Protein AF-A0A3B1JAV4-F1 (afdb_monomer_lite)

Radius of gyration: 60.53 Å; chains: 1; bounding box: 124×30×172 Å

Organism: Astyanax mexicanus (NCBI:txid7994)

Structure (mmCIF, N/CA/C/O backbone):
data_AF-A0A3B1JAV4-F1
#
_entry.id   AF-A0A3B1JAV4-F1
#
loop_
_atom_site.group_PDB
_atom_site.id
_atom_site.type_symbol
_atom_site.label_atom_id
_atom_site.label_alt_id
_atom_site.label_comp_id
_atom_site.label_asym_id
_atom_site.label_entity_id
_atom_site.label_seq_id
_atom_site.pdbx_PDB_ins_code
_atom_site.Cartn_x
_atom_site.Cartn_y
_atom_site.Cartn_z
_atom_site.occupancy
_atom_site.B_iso_or_equiv
_atom_site.auth_seq_id
_atom_site.auth_comp_id
_atom_site.auth_asym_id
_atom_site.auth_atom_id
_atom_site.pdbx_PDB_model_num
ATOM 1 N N . MET A 1 1 ? 86.348 14.453 -14.292 1.00 61.03 1 MET A N 1
ATOM 2 C CA . MET A 1 1 ? 85.076 13.978 -13.700 1.00 61.03 1 MET A CA 1
ATOM 3 C C . MET A 1 1 ? 83.975 15.020 -13.901 1.00 61.03 1 MET A C 1
ATOM 5 O O . MET A 1 1 ? 82.950 14.672 -14.469 1.00 61.03 1 MET A O 1
ATOM 9 N N . GLU A 1 2 ? 84.242 16.292 -13.577 1.00 69.06 2 GLU A N 1
ATOM 10 C CA . GLU A 1 2 ? 83.356 17.464 -13.762 1.00 69.06 2 GLU A CA 1
ATOM 11 C C . GLU A 1 2 ? 82.621 17.524 -15.115 1.00 69.06 2 GLU A C 1
ATOM 13 O O . GLU A 1 2 ? 81.399 17.562 -15.157 1.00 69.06 2 GLU A O 1
ATOM 18 N N . PHE A 1 3 ? 83.337 17.439 -16.244 1.00 78.06 3 PHE A N 1
ATOM 19 C CA . PHE A 1 3 ? 82.723 17.591 -17.574 1.00 78.06 3 PHE A CA 1
ATOM 20 C C . PHE A 1 3 ? 81.723 16.474 -17.921 1.00 78.06 3 PHE A C 1
ATOM 22 O O . PHE A 1 3 ? 80.729 16.706 -18.603 1.00 78.06 3 PHE A O 1
ATOM 29 N N . ARG A 1 4 ? 81.964 15.255 -17.419 1.00 78.50 4 ARG A N 1
ATOM 30 C CA . ARG A 1 4 ? 81.062 14.108 -17.614 1.00 78.50 4 ARG A CA 1
ATOM 31 C C . ARG A 1 4 ? 79.816 14.230 -16.738 1.00 78.50 4 ARG A C 1
ATOM 33 O O . ARG A 1 4 ? 78.730 13.901 -17.200 1.00 78.50 4 ARG A O 1
ATOM 40 N N . MET A 1 5 ? 79.970 14.751 -15.519 1.00 81.62 5 MET A N 1
ATOM 41 C CA . MET A 1 5 ? 78.846 15.052 -14.630 1.00 81.62 5 MET A CA 1
ATOM 42 C C . MET A 1 5 ? 77.996 16.208 -15.167 1.00 81.62 5 MET A C 1
ATOM 44 O O . MET A 1 5 ? 76.776 16.093 -15.185 1.00 81.62 5 MET A O 1
ATOM 48 N N . SER A 1 6 ? 78.613 17.260 -15.712 1.00 84.50 6 SER A N 1
ATOM 49 C CA . SER A 1 6 ? 77.888 18.344 -16.384 1.00 84.50 6 SER A CA 1
ATOM 50 C C . SER A 1 6 ? 77.138 17.859 -17.625 1.00 84.50 6 SER A C 1
ATOM 52 O O . SER A 1 6 ? 75.990 18.247 -17.818 1.00 84.50 6 SER A O 1
ATOM 54 N N . LEU A 1 7 ? 77.729 16.969 -18.436 1.00 86.25 7 LEU A N 1
ATOM 55 C CA . LEU A 1 7 ? 77.022 16.363 -19.573 1.00 86.25 7 LEU A CA 1
ATOM 56 C C . LEU A 1 7 ? 75.821 15.519 -19.123 1.00 86.25 7 LEU A C 1
ATOM 58 O O . LEU A 1 7 ? 74.754 15.594 -19.731 1.00 86.25 7 LEU A O 1
ATOM 62 N N . LEU A 1 8 ? 75.979 14.738 -18.050 1.00 86.56 8 LEU A N 1
ATOM 63 C CA . LEU A 1 8 ? 74.899 13.930 -17.483 1.00 86.56 8 LEU A CA 1
ATOM 64 C C . LEU A 1 8 ? 73.766 14.809 -16.943 1.00 86.56 8 LEU A C 1
ATOM 66 O O . LEU A 1 8 ? 72.605 14.567 -17.271 1.00 86.56 8 LEU A O 1
ATOM 70 N N . LEU A 1 9 ? 74.087 15.867 -16.198 1.00 84.81 9 LEU A N 1
ATOM 71 C CA . LEU A 1 9 ? 73.099 16.817 -15.683 1.00 84.81 9 LEU A CA 1
ATOM 72 C C . LEU A 1 9 ? 72.370 17.557 -16.811 1.00 84.81 9 LEU A C 1
ATOM 74 O O . LEU A 1 9 ? 71.151 17.716 -16.746 1.00 84.81 9 LEU A O 1
ATOM 78 N N . LEU A 1 10 ? 73.081 17.941 -17.876 1.00 86.50 10 LEU A N 1
ATOM 79 C CA . LEU A 1 10 ? 72.475 18.570 -19.050 1.00 86.50 10 LEU A CA 1
ATOM 80 C C . LEU A 1 10 ? 71.527 17.602 -19.775 1.00 86.50 10 LEU A C 1
ATOM 82 O O . LEU A 1 10 ? 70.421 17.984 -20.150 1.00 86.50 10 LEU A O 1
ATOM 86 N N . SER A 1 11 ? 71.924 16.334 -19.920 1.00 82.44 11 SER A N 1
ATOM 87 C CA . SER A 1 11 ? 71.073 15.305 -20.526 1.00 82.44 11 SER A CA 1
ATOM 88 C C . SER A 1 11 ? 69.807 15.049 -19.702 1.00 82.44 11 SER A C 1
ATOM 90 O O . SER A 1 11 ? 68.714 14.965 -20.262 1.00 82.44 11 SER A O 1
ATOM 92 N N . LEU A 1 12 ? 69.922 15.032 -18.371 1.00 83.69 12 LEU A N 1
ATOM 93 C CA . LEU A 1 12 ? 68.792 14.846 -17.468 1.00 83.69 12 LEU A CA 1
ATOM 94 C C . LEU A 1 12 ? 67.836 16.047 -17.515 1.00 83.69 12 LEU A C 1
ATOM 96 O O . LEU A 1 12 ? 66.623 15.859 -17.571 1.00 83.69 12 LEU A O 1
ATOM 100 N N . ALA A 1 13 ? 68.361 17.274 -17.581 1.00 81.5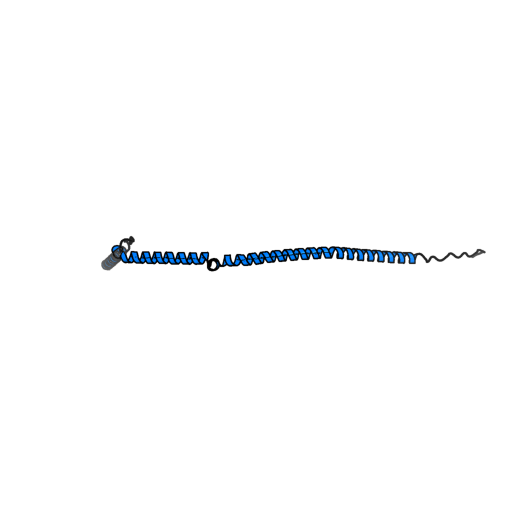0 13 ALA A N 1
ATOM 101 C CA . ALA A 1 13 ? 67.552 18.483 -17.733 1.00 81.50 13 ALA A CA 1
ATOM 102 C C . ALA A 1 13 ? 66.766 18.501 -19.058 1.00 81.50 13 ALA A C 1
ATOM 104 O O . ALA A 1 13 ? 65.593 18.871 -19.071 1.00 81.50 13 ALA A O 1
ATOM 105 N N . VAL A 1 14 ? 67.367 18.041 -20.162 1.00 81.50 14 VAL A N 1
ATOM 106 C CA . VAL A 1 14 ? 66.689 17.928 -21.468 1.00 81.50 14 VAL A CA 1
ATOM 107 C C . VAL A 1 14 ? 65.586 16.861 -21.444 1.00 81.50 14 VAL A C 1
ATOM 109 O O . VAL A 1 14 ? 64.504 17.070 -22.002 1.00 81.50 14 VAL A O 1
ATOM 112 N N . VAL A 1 15 ? 65.807 15.736 -20.760 1.00 78.25 15 VAL A N 1
ATOM 113 C CA . VAL A 1 15 ? 64.785 14.688 -20.582 1.00 78.25 15 VAL A CA 1
ATOM 114 C C . VAL A 1 15 ? 63.624 15.189 -19.715 1.00 78.25 15 VAL A C 1
ATOM 116 O O . VAL A 1 15 ? 62.461 15.007 -20.070 1.00 78.25 15 VAL A O 1
ATOM 119 N N . MET A 1 16 ? 63.910 15.908 -18.629 1.00 74.00 16 MET A N 1
ATOM 120 C CA . MET A 1 16 ? 62.875 16.496 -17.769 1.00 74.00 16 MET A CA 1
ATOM 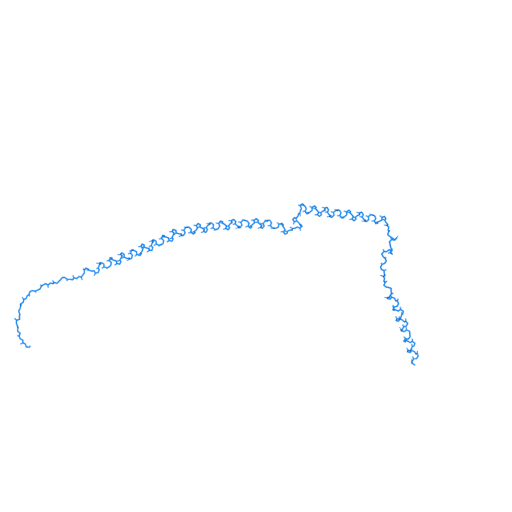121 C C . MET A 1 16 ? 62.076 17.590 -18.502 1.00 74.00 16 MET A C 1
ATOM 123 O O . MET A 1 16 ? 60.846 17.605 -18.433 1.00 74.00 16 MET A O 1
ATOM 127 N N . ALA A 1 17 ? 62.738 18.445 -19.290 1.00 70.44 17 ALA A N 1
ATOM 128 C CA . ALA A 1 17 ? 62.080 19.491 -20.079 1.00 70.44 17 ALA A CA 1
ATOM 129 C C . ALA A 1 17 ? 61.227 18.931 -21.236 1.00 70.44 17 ALA A C 1
ATOM 131 O O . ALA A 1 17 ? 60.173 19.485 -21.565 1.00 70.44 17 ALA A O 1
ATOM 132 N N . SER A 1 18 ? 61.642 17.814 -21.843 1.00 66.25 18 SER A N 1
ATOM 133 C CA . SER A 1 18 ? 60.845 17.120 -22.866 1.00 66.25 18 SER A CA 1
ATOM 134 C C . SER A 1 18 ? 59.666 16.339 -22.270 1.00 66.25 18 SER A C 1
ATOM 136 O O . SER A 1 18 ? 58.618 16.252 -22.913 1.00 66.25 18 SER A O 1
ATOM 138 N N . GLY A 1 19 ? 59.778 15.863 -21.024 1.00 59.22 19 GLY A N 1
ATOM 139 C CA . GLY A 1 19 ? 58.672 15.273 -20.262 1.00 59.22 19 GLY A CA 1
ATOM 140 C C . GLY A 1 19 ? 57.603 16.289 -19.836 1.00 59.22 19 GLY A C 1
ATOM 141 O O . GLY A 1 19 ? 56.410 16.004 -19.929 1.00 59.22 19 GLY A O 1
ATOM 142 N N . GLN A 1 20 ? 58.002 17.506 -19.443 1.00 58.19 20 GLN A N 1
ATOM 143 C CA . GLN A 1 20 ? 57.068 18.553 -18.996 1.00 58.19 20 GLN A CA 1
ATOM 144 C C . GLN A 1 20 ? 56.203 19.134 -20.127 1.00 58.19 20 GLN A C 1
ATOM 146 O O . GLN A 1 20 ? 55.040 19.472 -19.897 1.00 58.19 20 GLN A O 1
ATOM 151 N N . LYS A 1 21 ? 56.710 19.190 -21.369 1.00 51.25 21 LYS A N 1
ATOM 152 C CA . LYS A 1 21 ? 55.952 19.703 -22.530 1.00 51.25 21 LYS A CA 1
ATOM 153 C C . LYS A 1 21 ? 54.715 18.873 -22.900 1.00 51.25 21 LYS A C 1
ATOM 155 O O . LYS A 1 21 ? 53.873 19.366 -23.643 1.00 51.25 21 LYS A O 1
ATOM 160 N N . ARG A 1 22 ? 54.569 17.645 -22.387 1.00 53.03 22 ARG A N 1
ATOM 161 C CA . ARG A 1 22 ? 53.393 16.794 -22.650 1.00 53.03 22 ARG A CA 1
ATOM 162 C C . ARG A 1 22 ? 52.214 17.025 -21.701 1.00 53.03 22 ARG A C 1
ATOM 164 O O . ARG A 1 22 ? 51.146 16.486 -21.963 1.00 53.03 22 ARG A O 1
ATOM 171 N N . HIS A 1 23 ? 52.364 17.833 -20.649 1.00 51.31 23 HIS A N 1
ATOM 172 C CA . HIS A 1 23 ? 51.319 18.007 -19.629 1.00 51.31 23 HIS A CA 1
ATOM 173 C C . HIS A 1 23 ? 50.602 19.368 -19.628 1.00 51.31 23 HIS A C 1
ATOM 175 O O . HIS A 1 23 ? 49.812 19.630 -18.725 1.00 51.31 23 HIS A O 1
ATOM 181 N N . GLN A 1 24 ? 50.811 20.226 -20.634 1.00 50.00 24 GLN A N 1
ATOM 182 C CA . GLN A 1 24 ? 50.140 21.535 -20.720 1.00 50.00 24 GLN A CA 1
ATOM 183 C C . GLN A 1 24 ? 49.463 21.817 -22.066 1.00 50.00 24 GLN A C 1
ATOM 185 O O . GLN A 1 24 ? 49.554 22.910 -22.614 1.00 50.00 24 GLN A O 1
ATOM 190 N N . ALA A 1 25 ? 48.686 20.861 -22.560 1.00 57.03 25 ALA A N 1
ATOM 191 C CA . ALA A 1 25 ? 47.461 21.223 -23.256 1.00 57.03 25 ALA A CA 1
ATOM 192 C C . ALA A 1 25 ? 46.329 20.785 -22.333 1.00 57.03 25 ALA A C 1
ATOM 194 O O . ALA A 1 25 ? 46.073 19.591 -22.191 1.00 57.03 25 ALA A O 1
ATOM 195 N N . LYS A 1 26 ? 45.679 21.738 -21.650 1.00 56.09 26 LYS A N 1
ATOM 196 C CA . LYS A 1 26 ? 44.313 21.499 -21.178 1.00 56.09 26 LYS A CA 1
ATOM 197 C C . LYS A 1 26 ? 43.570 20.987 -22.406 1.00 56.09 26 LYS A C 1
ATOM 199 O O . LYS A 1 26 ? 43.458 21.726 -23.378 1.00 56.09 26 LYS A O 1
ATOM 204 N N . ALA A 1 27 ? 43.172 19.720 -22.386 1.00 64.06 27 ALA A N 1
ATOM 205 C CA . ALA A 1 27 ? 42.298 19.150 -23.391 1.00 64.06 27 ALA A CA 1
ATOM 206 C C . ALA A 1 27 ? 40.971 19.907 -23.285 1.00 64.06 27 ALA A C 1
ATOM 208 O O . ALA A 1 27 ? 40.096 19.552 -22.500 1.00 64.06 27 ALA A O 1
ATOM 209 N N . GLU A 1 28 ? 40.892 21.040 -23.976 1.00 66.38 28 GLU A N 1
ATOM 210 C CA . GLU A 1 28 ? 39.664 21.784 -24.159 1.00 66.38 28 GLU A CA 1
ATOM 211 C C . GLU A 1 28 ? 38.714 20.834 -24.875 1.00 66.38 28 GLU A C 1
ATOM 213 O O . GLU A 1 28 ? 38.982 20.368 -25.983 1.00 66.38 28 GLU A O 1
ATOM 218 N N . TRP A 1 29 ? 37.675 20.427 -24.154 1.00 68.62 29 TRP A N 1
ATOM 219 C CA . TRP A 1 29 ? 36.779 19.378 -24.594 1.00 68.62 29 TRP A CA 1
ATOM 220 C C . TRP A 1 29 ? 35.955 19.911 -25.767 1.00 68.62 29 TRP A C 1
ATOM 222 O O . TRP A 1 29 ? 34.995 20.662 -25.590 1.00 68.62 29 TRP A O 1
ATOM 232 N N . ASN A 1 30 ? 36.379 19.584 -26.984 1.00 71.94 30 ASN A N 1
ATOM 233 C CA . ASN A 1 30 ? 35.729 20.050 -28.195 1.00 71.94 30 ASN A CA 1
ATOM 234 C C . ASN A 1 30 ? 34.516 19.160 -28.489 1.00 71.94 30 ASN A C 1
ATOM 236 O O . ASN A 1 30 ? 34.639 18.121 -29.125 1.00 71.94 30 ASN A O 1
ATOM 240 N N . TYR A 1 31 ? 33.329 19.579 -28.042 1.00 65.62 31 TYR A N 1
ATOM 241 C CA . TYR A 1 31 ? 32.074 18.844 -28.268 1.00 65.62 31 TYR A CA 1
ATOM 242 C C . TYR A 1 31 ? 31.718 18.663 -29.757 1.00 65.62 31 TYR A C 1
ATOM 244 O O . TYR A 1 31 ? 30.887 17.826 -30.102 1.00 65.62 31 TYR A O 1
ATOM 252 N N . ARG A 1 32 ? 32.333 19.447 -30.652 1.00 69.81 32 ARG A N 1
ATOM 253 C CA . ARG A 1 32 ? 32.148 19.318 -32.105 1.00 69.81 32 ARG A CA 1
ATOM 254 C C . ARG A 1 32 ? 33.150 18.351 -32.732 1.00 69.81 32 ARG A C 1
ATOM 256 O O . ARG A 1 32 ? 32.926 17.900 -33.851 1.00 69.81 32 ARG A O 1
ATOM 263 N N . ASP A 1 33 ? 34.233 18.009 -32.038 1.00 75.00 33 ASP A N 1
ATOM 264 C CA . ASP A 1 33 ? 35.200 17.043 -32.543 1.00 75.00 33 ASP A CA 1
ATOM 265 C C . ASP A 1 33 ? 34.572 15.642 -32.521 1.00 75.00 33 ASP A C 1
ATOM 267 O O . ASP A 1 33 ? 34.330 15.050 -31.471 1.00 75.00 33 ASP A O 1
ATOM 271 N N . GLY A 1 34 ? 34.212 15.145 -33.706 1.00 67.94 34 GLY A N 1
ATOM 272 C CA . GLY A 1 34 ? 33.470 13.897 -33.884 1.00 67.94 34 GLY A CA 1
ATOM 273 C C . GLY A 1 34 ? 31.999 14.055 -34.275 1.00 67.94 34 GLY A C 1
ATOM 274 O O . GLY A 1 34 ? 31.405 13.049 -34.658 1.00 67.94 34 GLY A O 1
ATOM 275 N N . SER A 1 35 ? 31.421 15.267 -34.285 1.00 70.56 35 SER A N 1
ATOM 276 C CA . SER A 1 35 ? 30.021 15.471 -34.710 1.00 70.56 35 SER A CA 1
ATOM 277 C C . SER A 1 35 ? 29.782 15.051 -36.160 1.00 70.56 35 SER A C 1
ATOM 279 O O . SER A 1 35 ? 28.763 14.442 -36.469 1.00 70.56 35 SER A O 1
ATOM 281 N N . ASP A 1 36 ? 30.762 15.288 -37.033 1.00 70.06 36 ASP A N 1
ATOM 282 C CA . ASP A 1 36 ? 30.698 14.926 -38.457 1.00 70.06 36 ASP A CA 1
ATOM 283 C C . ASP A 1 36 ? 30.851 13.412 -38.690 1.00 70.06 36 ASP A C 1
ATOM 285 O O . ASP A 1 36 ? 30.578 12.906 -39.777 1.00 70.06 36 ASP A O 1
ATOM 289 N N . LYS A 1 37 ? 31.281 12.671 -37.659 1.00 71.38 37 LYS A N 1
ATOM 290 C CA . LYS A 1 37 ? 31.398 11.205 -37.673 1.00 71.38 37 LYS A CA 1
ATOM 291 C C . LYS A 1 37 ? 30.098 10.525 -37.239 1.00 71.38 37 LYS A C 1
ATOM 293 O O . LYS A 1 37 ? 29.985 9.305 -37.346 1.00 71.38 37 LYS A O 1
ATOM 298 N N . VAL A 1 38 ? 29.124 11.292 -36.744 1.00 66.12 38 VAL A N 1
ATOM 299 C CA . VAL A 1 38 ? 27.827 10.776 -36.313 1.00 66.12 38 VAL A CA 1
ATOM 300 C C . VAL A 1 38 ? 26.858 10.816 -37.491 1.00 66.12 38 VAL A C 1
ATOM 302 O O . VAL A 1 38 ? 26.560 11.866 -38.056 1.00 66.12 38 VAL A O 1
ATOM 305 N N . SER A 1 39 ? 26.323 9.654 -37.859 1.00 70.31 39 SER A N 1
ATOM 306 C CA . SER A 1 39 ? 25.249 9.577 -38.848 1.00 70.31 39 SER A CA 1
ATOM 307 C C . SER A 1 39 ? 23.994 10.258 -38.298 1.00 70.31 39 SER A C 1
ATOM 309 O O . SER A 1 39 ? 23.315 9.704 -37.435 1.00 70.31 39 SER A O 1
ATOM 311 N N . MET A 1 40 ? 23.644 11.434 -38.827 1.00 68.50 40 MET A N 1
ATOM 312 C CA . MET A 1 40 ? 22.415 12.168 -38.472 1.00 68.50 40 MET A CA 1
ATOM 313 C C . MET A 1 40 ? 21.144 11.318 -38.637 1.00 68.50 40 MET A C 1
ATOM 315 O O . MET A 1 40 ? 20.168 11.488 -37.911 1.00 68.50 40 MET A O 1
ATOM 319 N N . ARG A 1 41 ? 21.169 10.346 -39.557 1.00 70.19 41 ARG A N 1
ATOM 320 C CA . ARG A 1 41 ? 20.080 9.381 -39.763 1.00 70.19 41 ARG A CA 1
ATOM 321 C C . ARG A 1 41 ? 19.983 8.361 -38.619 1.00 70.19 41 ARG A C 1
ATOM 323 O O . ARG A 1 41 ? 18.886 7.944 -38.267 1.00 70.19 41 ARG A O 1
ATOM 330 N N . GLY A 1 42 ? 21.120 7.990 -38.024 1.00 69.00 42 GLY A N 1
ATOM 331 C CA . GLY A 1 42 ? 21.184 7.175 -36.808 1.00 69.00 42 GLY A CA 1
ATOM 332 C C . GLY A 1 42 ? 20.745 7.942 -35.559 1.00 69.00 42 GLY A C 1
ATOM 333 O O . GLY A 1 42 ? 20.081 7.364 -34.706 1.00 69.00 42 GLY A O 1
ATOM 334 N N . VAL A 1 43 ? 21.030 9.250 -35.489 1.00 70.69 43 VAL A N 1
ATOM 335 C CA . VAL A 1 43 ? 20.526 10.133 -34.420 1.00 70.69 43 VAL A CA 1
ATOM 336 C C . VAL A 1 43 ? 19.007 10.245 -34.482 1.00 70.69 43 VAL A C 1
ATOM 338 O O . VAL A 1 43 ? 18.369 10.089 -33.455 1.00 70.69 43 VAL A O 1
ATOM 341 N N . ALA A 1 44 ? 18.419 10.421 -35.670 1.00 71.56 44 ALA A N 1
ATOM 342 C CA . ALA A 1 44 ? 16.963 10.458 -35.824 1.00 71.56 44 ALA A CA 1
ATOM 343 C C . ALA A 1 44 ? 16.285 9.164 -35.328 1.00 71.56 44 ALA A C 1
ATOM 345 O O . ALA A 1 44 ? 15.283 9.230 -34.624 1.00 71.56 44 ALA A O 1
ATOM 346 N N . ASN A 1 45 ? 16.868 7.998 -35.634 1.00 81.31 45 ASN A N 1
ATOM 347 C CA . ASN A 1 45 ? 16.370 6.712 -35.138 1.00 81.31 45 ASN A CA 1
ATOM 348 C C . ASN A 1 45 ? 16.542 6.583 -33.612 1.00 81.31 45 ASN A C 1
ATOM 350 O O . ASN A 1 45 ? 15.616 6.194 -32.912 1.00 81.31 45 ASN A O 1
ATOM 354 N N . LEU A 1 46 ? 17.697 6.980 -33.068 1.00 88.69 46 LEU A N 1
ATOM 355 C CA . LEU A 1 46 ? 17.931 6.962 -31.623 1.00 88.69 46 LEU A CA 1
ATOM 356 C C . LEU A 1 46 ? 16.987 7.911 -30.873 1.00 88.69 46 LEU A C 1
ATOM 358 O O . LEU A 1 46 ? 16.444 7.532 -29.844 1.00 88.69 46 LEU A O 1
ATOM 362 N N . THR A 1 47 ? 16.767 9.127 -31.374 1.00 88.31 47 THR A N 1
ATOM 363 C CA . THR A 1 47 ? 15.825 10.084 -30.780 1.00 88.31 47 THR A CA 1
ATOM 364 C C . THR A 1 47 ? 14.404 9.534 -30.784 1.00 88.31 47 THR A C 1
ATOM 366 O O . THR A 1 47 ? 13.705 9.702 -29.792 1.00 88.31 47 THR A O 1
ATOM 369 N N . GLN A 1 48 ? 13.999 8.833 -31.847 1.00 90.81 48 GLN A N 1
ATOM 370 C CA . GLN A 1 48 ? 12.697 8.176 -31.902 1.00 90.81 48 GLN A CA 1
ATOM 371 C C . GLN A 1 48 ? 12.589 7.040 -30.878 1.00 90.81 48 GLN A C 1
ATOM 373 O O . GLN A 1 48 ? 11.656 7.039 -30.089 1.00 90.81 48 GLN A O 1
ATOM 378 N N . VAL A 1 49 ? 13.575 6.139 -30.810 1.00 94.19 49 VAL A N 1
ATOM 379 C CA . VAL A 1 49 ? 13.595 5.055 -29.809 1.00 94.19 49 VAL A CA 1
ATOM 380 C C . VAL A 1 49 ? 13.569 5.609 -28.381 1.00 94.19 49 VAL A C 1
ATOM 382 O O . VAL A 1 49 ? 12.887 5.067 -27.516 1.00 94.19 49 VAL A O 1
ATOM 385 N N . LEU A 1 50 ? 14.286 6.706 -28.123 1.00 95.19 50 LEU A N 1
ATOM 386 C CA . LEU A 1 50 ? 14.278 7.371 -26.820 1.00 95.19 50 LEU A CA 1
ATOM 387 C C . LEU A 1 50 ? 12.922 8.009 -26.496 1.00 95.19 50 LEU A C 1
ATOM 389 O O . LEU A 1 50 ? 12.516 7.977 -25.335 1.00 95.19 50 LEU A O 1
ATOM 393 N N . ASP A 1 51 ? 12.227 8.583 -27.480 1.00 94.88 51 ASP A N 1
ATOM 394 C CA . ASP A 1 51 ? 10.897 9.162 -27.265 1.00 94.88 51 ASP A CA 1
ATOM 395 C C . ASP A 1 51 ? 9.823 8.075 -27.100 1.00 94.88 51 ASP A C 1
ATOM 397 O O . ASP A 1 51 ? 8.982 8.184 -26.209 1.00 94.88 51 ASP A O 1
ATOM 401 N N . ASP A 1 52 ? 9.924 6.977 -27.854 1.00 94.50 52 ASP A N 1
ATOM 402 C CA . ASP A 1 52 ? 9.082 5.789 -27.695 1.00 94.50 52 ASP A CA 1
ATOM 403 C C . ASP A 1 52 ? 9.253 5.196 -26.288 1.00 94.50 52 ASP A C 1
ATOM 405 O O . ASP A 1 52 ? 8.271 4.993 -25.576 1.00 94.50 52 ASP A O 1
ATOM 409 N N . TRP A 1 53 ? 10.493 5.005 -25.822 1.00 97.06 53 TRP A N 1
ATOM 410 C CA . TRP A 1 53 ? 10.764 4.530 -24.459 1.00 97.06 53 TRP A CA 1
ATOM 411 C C . TRP A 1 53 ? 10.292 5.503 -23.389 1.00 97.06 53 TRP A C 1
ATOM 413 O O . TRP A 1 53 ? 9.741 5.084 -22.372 1.00 97.06 53 TRP A O 1
ATOM 423 N N . ARG A 1 54 ? 10.485 6.807 -23.599 1.00 95.94 54 ARG A N 1
ATOM 424 C CA . ARG A 1 54 ? 9.958 7.829 -22.694 1.00 95.94 54 ARG A CA 1
ATOM 425 C C . ARG A 1 54 ? 8.443 7.701 -22.573 1.00 95.94 54 ARG A C 1
ATOM 427 O O . ARG A 1 54 ? 7.921 7.760 -21.459 1.00 95.94 54 ARG A O 1
ATOM 434 N N . PHE A 1 55 ? 7.746 7.560 -23.696 1.00 97.19 55 PHE A N 1
ATOM 435 C CA . PHE A 1 55 ? 6.299 7.416 -23.706 1.00 97.19 55 PHE A CA 1
ATOM 436 C C . PHE A 1 55 ? 5.862 6.132 -23.000 1.00 97.19 55 PHE A C 1
ATOM 438 O O . PHE A 1 55 ? 4.982 6.192 -22.142 1.00 97.19 55 PHE A O 1
ATOM 445 N N . ASP A 1 56 ? 6.511 5.006 -23.292 1.00 96.56 56 ASP A N 1
ATOM 446 C CA . ASP A 1 56 ? 6.180 3.707 -22.703 1.00 96.56 56 ASP A CA 1
ATOM 447 C C . ASP A 1 56 ? 6.364 3.712 -21.181 1.00 96.56 56 ASP A C 1
ATOM 449 O O . ASP A 1 56 ? 5.447 3.354 -20.441 1.00 96.56 56 ASP A O 1
ATOM 453 N N . ILE A 1 57 ? 7.496 4.231 -20.692 1.00 94.50 57 ILE A N 1
ATOM 454 C CA . ILE A 1 57 ? 7.781 4.342 -19.254 1.00 94.50 57 ILE A CA 1
ATOM 455 C C . ILE A 1 57 ? 6.753 5.246 -18.565 1.00 94.50 57 ILE A C 1
ATOM 457 O O . ILE A 1 57 ? 6.218 4.890 -17.514 1.00 94.50 57 ILE A O 1
ATOM 461 N N . LEU A 1 58 ? 6.453 6.418 -19.137 1.00 95.69 58 LEU A N 1
ATOM 462 C CA . LEU A 1 58 ? 5.490 7.352 -18.545 1.00 95.69 58 LEU A CA 1
ATOM 463 C C . LEU A 1 58 ? 4.066 6.793 -18.563 1.00 95.69 58 LEU A C 1
ATOM 465 O O . LEU A 1 58 ? 3.318 6.991 -17.605 1.00 95.69 58 LEU A O 1
ATOM 469 N N . SER A 1 59 ? 3.694 6.089 -19.630 1.00 94.56 59 SER A N 1
ATOM 470 C CA . SER A 1 59 ? 2.399 5.427 -19.754 1.00 94.56 59 SER A CA 1
ATOM 471 C C . SER A 1 59 ? 2.263 4.306 -18.725 1.00 94.56 59 SER A C 1
ATOM 473 O O . SER A 1 59 ? 1.276 4.264 -17.987 1.00 94.56 59 SER A O 1
ATOM 475 N N . GLN A 1 60 ? 3.290 3.464 -18.591 1.00 92.94 60 GLN A N 1
ATOM 476 C CA . GLN A 1 60 ? 3.338 2.392 -17.603 1.00 92.94 60 GLN A CA 1
ATOM 477 C C . GLN A 1 60 ? 3.274 2.942 -16.175 1.00 92.94 60 GLN A C 1
ATOM 479 O O . GLN A 1 60 ? 2.448 2.496 -15.380 1.00 92.94 60 GLN A O 1
ATOM 484 N N . MET A 1 61 ? 4.083 3.954 -15.857 1.00 89.19 61 MET A N 1
ATOM 485 C CA . MET A 1 61 ? 4.105 4.571 -14.531 1.00 89.19 61 MET A CA 1
ATOM 486 C C . MET A 1 61 ? 2.763 5.231 -14.195 1.00 89.19 61 MET A C 1
ATOM 488 O O . MET A 1 61 ? 2.255 5.073 -13.086 1.00 89.19 61 MET A O 1
ATOM 492 N N . LYS A 1 62 ? 2.138 5.919 -15.159 1.00 90.69 62 LYS A N 1
ATOM 493 C CA . LYS A 1 62 ? 0.787 6.472 -15.000 1.00 90.69 62 LYS A CA 1
ATOM 494 C C . LYS A 1 62 ? -0.243 5.365 -14.776 1.00 90.69 62 LYS A C 1
ATOM 496 O O . LYS A 1 62 ? -1.094 5.501 -13.900 1.00 90.69 62 LYS A O 1
ATOM 501 N N . GLY A 1 63 ? -0.158 4.278 -15.541 1.00 90.88 63 GLY A N 1
ATOM 502 C CA . GLY A 1 63 ? -1.031 3.117 -15.406 1.00 90.88 63 GLY A CA 1
ATOM 503 C C . GLY A 1 63 ? -0.938 2.482 -14.020 1.00 90.88 63 GLY A C 1
ATOM 504 O O . GLY A 1 63 ? -1.970 2.222 -13.407 1.00 90.88 63 GLY A O 1
ATOM 505 N N . GLN A 1 64 ? 0.276 2.305 -13.494 1.00 88.31 64 GLN A N 1
ATOM 506 C CA . GLN A 1 64 ? 0.495 1.795 -12.139 1.00 88.31 64 GLN A CA 1
ATOM 507 C C . GLN A 1 64 ? 0.005 2.775 -11.073 1.00 88.31 64 GLN A C 1
ATOM 509 O O . GLN A 1 64 ? -0.653 2.364 -10.128 1.00 88.31 64 GLN A O 1
ATOM 514 N N . LEU A 1 65 ? 0.237 4.078 -11.230 1.00 84.19 65 LEU A N 1
ATOM 515 C CA . LEU A 1 65 ? -0.216 5.067 -10.250 1.00 84.19 65 LEU A CA 1
ATOM 516 C C . LEU A 1 65 ? -1.747 5.199 -10.197 1.00 84.19 65 LEU A C 1
ATOM 518 O O . LEU A 1 65 ? -2.296 5.512 -9.147 1.00 84.19 65 LEU A O 1
ATOM 522 N N . GLN A 1 66 ? -2.441 4.965 -11.313 1.00 84.12 66 GLN A N 1
ATOM 523 C CA . GLN A 1 66 ? -3.904 5.024 -11.368 1.00 84.12 66 GLN A CA 1
ATOM 524 C C . GLN A 1 66 ? -4.561 3.715 -10.923 1.00 84.12 66 GLN A C 1
ATOM 526 O O . GLN A 1 66 ? -5.492 3.741 -10.122 1.00 84.12 66 GLN A O 1
ATOM 531 N N . ASN A 1 67 ? -4.082 2.579 -11.431 1.00 83.12 67 ASN A N 1
ATOM 532 C CA . ASN A 1 67 ? -4.753 1.292 -11.246 1.00 83.12 67 ASN A CA 1
ATOM 533 C C . ASN A 1 67 ? -4.175 0.475 -10.089 1.00 83.12 67 ASN A C 1
ATOM 535 O O . ASN A 1 67 ? -4.892 -0.323 -9.499 1.00 83.12 67 ASN A O 1
ATOM 539 N N . ASP A 1 68 ? -2.901 0.684 -9.754 1.00 79.62 68 ASP A N 1
ATOM 540 C CA . ASP A 1 68 ? -2.137 -0.188 -8.859 1.00 79.62 68 ASP A CA 1
ATOM 541 C C . ASP A 1 68 ? -1.292 0.618 -7.856 1.00 79.62 68 ASP A C 1
ATOM 543 O O . ASP A 1 68 ? -0.147 0.294 -7.531 1.00 79.62 68 ASP A O 1
ATOM 547 N N . HIS A 1 69 ? -1.876 1.710 -7.350 1.00 75.12 69 HIS A N 1
ATOM 548 C CA . HIS A 1 69 ? -1.229 2.671 -6.448 1.00 75.12 69 HIS A CA 1
ATOM 549 C C . HIS A 1 69 ? -0.670 2.032 -5.169 1.00 75.12 69 HIS A C 1
ATOM 551 O O . HIS A 1 69 ? 0.255 2.573 -4.564 1.00 75.12 69 HIS A O 1
ATOM 557 N N . GLN A 1 70 ? -1.177 0.860 -4.787 1.00 72.50 70 GLN A N 1
ATOM 558 C CA . GLN A 1 70 ? -0.713 0.106 -3.625 1.00 72.50 70 GLN A CA 1
ATOM 559 C C . GLN A 1 70 ? 0.693 -0.486 -3.809 1.00 72.50 70 GLN A C 1
ATOM 561 O O . GLN A 1 70 ? 1.416 -0.654 -2.829 1.00 72.50 70 GLN A O 1
ATOM 566 N N . THR A 1 71 ? 1.115 -0.754 -5.050 1.00 73.50 71 THR A N 1
ATOM 567 C CA . THR A 1 71 ? 2.472 -1.248 -5.353 1.00 73.50 71 THR A CA 1
ATOM 568 C C . THR A 1 71 ? 3.532 -0.150 -5.245 1.00 73.50 71 THR A C 1
ATOM 570 O O . THR A 1 71 ? 4.674 -0.427 -4.881 1.00 73.50 71 THR A O 1
ATOM 573 N N . LEU A 1 72 ? 3.148 1.101 -5.520 1.00 71.19 72 LEU A N 1
ATOM 574 C CA . LEU A 1 72 ? 4.030 2.270 -5.468 1.00 71.19 72 LEU A CA 1
ATOM 575 C C . LEU A 1 72 ? 4.028 2.945 -4.093 1.00 71.19 72 LEU A C 1
ATOM 577 O O . LEU A 1 72 ? 5.048 3.486 -3.673 1.00 71.19 72 LEU A O 1
ATOM 581 N N . LEU A 1 73 ? 2.896 2.906 -3.385 1.00 73.00 73 LEU A N 1
ATOM 582 C CA . LEU A 1 73 ? 2.731 3.482 -2.052 1.00 73.00 73 LEU A CA 1
ATOM 583 C C . LEU A 1 73 ? 2.237 2.424 -1.050 1.00 73.00 73 LEU A C 1
ATOM 585 O O . LEU A 1 73 ? 1.133 2.542 -0.506 1.00 73.00 73 LEU A O 1
ATOM 589 N N . PRO A 1 74 ? 3.065 1.408 -0.746 1.00 68.00 74 PRO A N 1
ATOM 590 C CA . PRO A 1 74 ? 2.698 0.334 0.173 1.00 68.00 74 PRO A CA 1
ATOM 591 C C . PRO A 1 74 ? 2.405 0.833 1.591 1.00 68.00 74 PRO A C 1
ATOM 593 O O . PRO A 1 74 ? 1.727 0.138 2.346 1.00 68.00 74 PRO A O 1
ATOM 596 N N . ASP A 1 75 ? 2.873 2.022 1.966 1.00 67.00 75 ASP A N 1
ATOM 597 C CA . ASP A 1 75 ? 2.585 2.610 3.274 1.00 67.00 75 ASP A CA 1
ATOM 598 C C . ASP A 1 75 ? 1.188 3.236 3.325 1.00 67.00 75 ASP A C 1
ATOM 600 O O . ASP A 1 75 ? 0.492 3.072 4.322 1.00 67.00 75 ASP A O 1
ATOM 604 N N . TYR A 1 76 ? 0.713 3.841 2.230 1.00 60.66 76 TYR A N 1
ATOM 605 C CA . TYR A 1 76 ? -0.657 4.363 2.158 1.00 60.66 76 TYR A CA 1
ATOM 606 C C . TYR A 1 76 ? -1.699 3.239 2.125 1.00 60.66 76 TYR A C 1
ATOM 608 O O . TYR A 1 76 ? -2.772 3.390 2.709 1.00 60.66 76 TYR A O 1
ATOM 616 N N . SER A 1 77 ? -1.342 2.079 1.561 1.00 66.56 77 SER A N 1
ATOM 617 C CA . SER A 1 77 ? -2.163 0.859 1.600 1.00 66.56 77 SER A CA 1
ATOM 618 C C . SER A 1 77 ? -2.510 0.400 3.017 1.00 66.56 77 SER A C 1
ATOM 620 O O . SER A 1 77 ? -3.601 -0.105 3.272 1.00 66.56 77 SER A O 1
ATOM 622 N N . ARG A 1 78 ? -1.581 0.594 3.961 1.00 74.88 78 ARG A N 1
ATOM 623 C CA . ARG A 1 78 ? -1.694 0.093 5.337 1.00 74.88 78 ARG A CA 1
ATOM 624 C C . ARG A 1 78 ? -2.425 1.058 6.259 1.00 74.88 78 ARG A C 1
ATOM 626 O O . ARG A 1 78 ? -2.898 0.640 7.311 1.00 74.88 78 ARG A O 1
ATOM 633 N N . ILE A 1 79 ? -2.532 2.330 5.879 1.00 77.00 79 ILE A N 1
ATOM 634 C CA . ILE A 1 79 ? -3.181 3.357 6.701 1.00 77.00 79 ILE A CA 1
ATOM 635 C C . ILE A 1 79 ? -4.691 3.107 6.793 1.00 77.00 79 ILE A C 1
ATOM 637 O O . ILE A 1 79 ? -5.260 3.262 7.870 1.00 77.00 79 ILE A O 1
ATOM 641 N N . GLN A 1 80 ? -5.340 2.678 5.706 1.00 79.31 80 GLN A N 1
ATOM 642 C CA . GLN A 1 80 ? -6.786 2.428 5.700 1.00 79.31 80 GLN A CA 1
ATOM 643 C C . GLN A 1 80 ? -7.226 1.311 6.670 1.00 79.31 80 GLN A C 1
ATOM 645 O O . GLN A 1 80 ? -8.038 1.605 7.548 1.00 79.31 80 GLN A O 1
ATOM 650 N N . PRO A 1 81 ? -6.688 0.075 6.610 1.00 82.44 81 PRO A N 1
ATOM 651 C CA . PRO A 1 81 ? -7.065 -0.970 7.564 1.00 82.44 81 PRO A CA 1
ATOM 652 C C . PRO A 1 81 ? -6.682 -0.606 9.005 1.00 82.44 81 PRO A C 1
ATOM 654 O O . PRO A 1 81 ? -7.376 -0.980 9.946 1.00 82.44 81 PRO A O 1
ATOM 657 N N . LEU A 1 82 ? -5.610 0.171 9.200 1.00 80.75 82 LEU A N 1
ATOM 658 C CA . LEU A 1 82 ? -5.226 0.656 10.525 1.00 80.75 82 LEU A CA 1
ATOM 659 C C . LEU A 1 82 ? -6.224 1.693 11.072 1.00 80.75 82 LEU A C 1
ATOM 661 O O . LEU A 1 82 ? -6.531 1.678 12.262 1.00 80.75 82 LEU A O 1
ATOM 665 N N . SER A 1 83 ? -6.764 2.559 10.210 1.00 85.06 83 SER A N 1
ATOM 666 C CA . SER A 1 83 ? -7.838 3.497 10.554 1.00 85.06 83 SER A CA 1
ATOM 667 C C . SER A 1 83 ? -9.136 2.772 10.916 1.00 85.06 83 SER A C 1
ATOM 669 O O . SER A 1 83 ? -9.824 3.181 11.851 1.00 85.06 83 SER A O 1
ATOM 671 N N . GLU A 1 84 ? -9.477 1.699 10.201 1.00 87.88 84 GLU A N 1
ATOM 672 C CA . GLU A 1 84 ? -10.638 0.860 10.520 1.00 87.88 84 GLU A CA 1
ATOM 673 C C . GLU A 1 84 ? -10.457 0.147 11.866 1.00 87.88 84 GLU A C 1
ATOM 675 O O . GLU A 1 84 ? -11.329 0.250 12.728 1.00 87.88 84 GLU A O 1
ATOM 680 N N . ALA A 1 85 ? -9.290 -0.459 12.108 1.00 91.62 85 ALA A N 1
ATOM 681 C CA . ALA A 1 85 ? -8.969 -1.091 13.389 1.00 91.62 85 ALA A CA 1
ATOM 682 C C . ALA A 1 85 ? -9.006 -0.096 14.566 1.00 91.62 85 ALA A C 1
ATOM 684 O O . ALA A 1 85 ? -9.501 -0.423 15.643 1.00 91.62 85 ALA A O 1
ATOM 685 N N . LEU A 1 86 ? -8.532 1.139 14.367 1.00 92.25 86 LEU A N 1
ATOM 686 C CA . LEU A 1 86 ? -8.641 2.215 15.361 1.00 92.25 86 LEU A CA 1
ATOM 687 C C . LEU A 1 86 ? -10.096 2.599 15.650 1.00 92.25 86 LEU A C 1
ATOM 689 O O . LEU A 1 86 ? -10.460 2.820 16.805 1.00 92.25 86 LEU A O 1
ATOM 693 N N . ASN A 1 87 ? -10.928 2.682 14.613 1.00 92.81 87 ASN A N 1
ATOM 694 C CA . ASN A 1 87 ? -12.347 2.987 14.756 1.00 92.81 87 ASN A CA 1
ATOM 695 C C . ASN A 1 87 ? -13.091 1.877 15.513 1.00 92.81 87 ASN A C 1
ATOM 697 O O . ASN A 1 87 ? -13.923 2.168 16.371 1.00 92.81 87 ASN A O 1
ATOM 701 N N . ASP A 1 88 ? -12.770 0.615 15.244 1.00 95.06 88 ASP A N 1
ATOM 702 C CA . ASP A 1 88 ? -13.358 -0.515 15.960 1.00 95.06 88 ASP A CA 1
ATOM 703 C C . ASP A 1 88 ? -12.886 -0.574 17.416 1.00 95.06 88 ASP A C 1
ATOM 705 O O . ASP A 1 88 ? -13.720 -0.691 18.316 1.00 95.06 88 ASP A O 1
ATOM 709 N N . LEU A 1 89 ? -11.601 -0.324 17.682 1.00 95.75 89 LEU A N 1
ATOM 710 C CA . LEU A 1 89 ? -11.089 -0.192 19.048 1.00 95.75 89 LEU A CA 1
ATOM 711 C C . LEU A 1 89 ? -11.781 0.946 19.815 1.00 95.75 89 LEU A C 1
ATOM 713 O O . LEU A 1 89 ? -12.070 0.819 21.004 1.00 95.75 89 LEU A O 1
ATOM 717 N N . TYR A 1 90 ? -12.090 2.061 19.149 1.00 94.62 90 TYR A N 1
ATOM 718 C CA . TYR A 1 90 ? -12.836 3.159 19.762 1.00 94.62 90 TYR A CA 1
ATOM 719 C C . TYR A 1 90 ? -14.272 2.756 20.132 1.00 94.62 90 TYR A C 1
ATOM 721 O O . TYR A 1 90 ? -14.780 3.155 21.186 1.00 94.62 90 TYR A O 1
ATOM 729 N N . LYS A 1 91 ? -14.939 1.943 19.305 1.00 96.50 91 LYS A N 1
ATOM 730 C CA . LYS A 1 91 ? -16.262 1.392 19.639 1.00 96.50 91 LYS A CA 1
ATOM 731 C C . LYS A 1 91 ? -16.174 0.439 20.826 1.00 96.50 91 LYS A C 1
ATOM 733 O O . LYS A 1 91 ? -16.974 0.569 21.749 1.00 96.50 91 LYS A O 1
ATOM 738 N N . GLU A 1 92 ? -15.195 -0.462 20.835 1.00 95.62 92 GLU A N 1
ATOM 739 C CA . GLU A 1 92 ? -14.966 -1.391 21.947 1.00 95.62 92 GLU A CA 1
ATOM 740 C C . GLU A 1 92 ? -14.648 -0.652 23.247 1.00 95.62 92 GLU A C 1
ATOM 742 O O . GLU A 1 92 ? -15.194 -0.982 24.297 1.00 95.62 92 GLU A O 1
ATOM 747 N N . PHE A 1 93 ? -13.838 0.404 23.184 1.00 96.06 93 PHE A N 1
ATOM 748 C CA . PHE A 1 93 ? -13.554 1.254 24.335 1.00 96.06 93 PHE A CA 1
ATOM 749 C C . PHE A 1 93 ? -14.821 1.926 24.876 1.00 96.06 93 PHE A C 1
ATOM 751 O O . PHE A 1 93 ? -15.040 1.959 26.087 1.00 96.06 93 PHE A O 1
ATOM 758 N N . ASN A 1 94 ? -15.684 2.441 23.998 1.00 95.06 94 ASN A N 1
ATOM 759 C CA . ASN A 1 94 ? -16.954 3.024 24.427 1.00 95.06 94 ASN A CA 1
ATOM 760 C C . ASN A 1 94 ? -17.918 1.976 24.994 1.00 95.06 94 ASN A C 1
ATOM 762 O O . ASN A 1 94 ? -18.590 2.258 25.984 1.00 95.06 94 ASN A O 1
ATOM 766 N N . ALA A 1 95 ? -17.954 0.769 24.428 1.00 95.62 95 ALA A N 1
ATOM 767 C CA . ALA A 1 95 ? -18.709 -0.345 24.990 1.00 95.62 95 ALA A CA 1
ATOM 768 C C . ALA A 1 95 ? -18.180 -0.716 26.383 1.00 95.62 95 ALA A C 1
ATOM 770 O O . ALA A 1 95 ? -18.954 -0.835 27.328 1.00 95.62 95 ALA A O 1
ATOM 771 N N . LEU A 1 96 ? -16.858 -0.796 26.554 1.00 95.44 96 LEU A N 1
ATOM 772 C CA . LEU A 1 96 ? -16.230 -1.047 27.849 1.00 95.44 96 LEU A CA 1
ATOM 773 C C . LEU A 1 96 ? -16.557 0.057 28.861 1.00 95.44 96 LEU A C 1
ATOM 775 O O . LEU A 1 96 ? -16.847 -0.230 30.021 1.00 95.44 96 LEU A O 1
ATOM 779 N N . LYS A 1 97 ? -16.557 1.320 28.425 1.00 94.88 97 LYS A N 1
ATOM 780 C CA . LYS A 1 97 ? -16.954 2.460 29.254 1.00 94.88 97 LYS A CA 1
ATOM 781 C C . LYS A 1 97 ? -18.417 2.362 29.693 1.00 94.88 97 LYS A C 1
ATOM 783 O O . LYS A 1 97 ? -18.703 2.628 30.85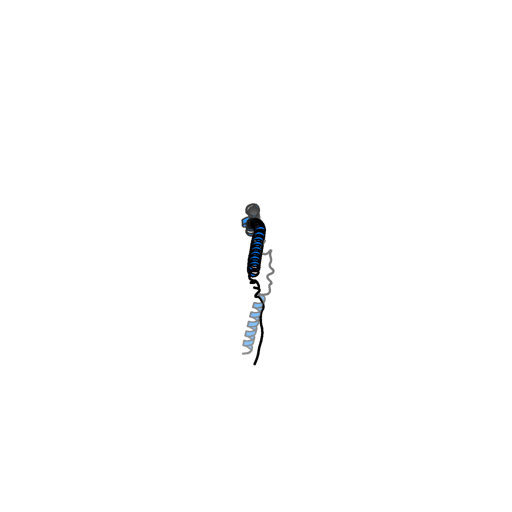7 1.00 94.88 97 LYS A O 1
ATOM 788 N N . ALA A 1 98 ? -19.319 1.959 28.799 1.00 94.94 98 ALA A N 1
ATOM 789 C CA . ALA A 1 98 ? -20.719 1.717 29.139 1.00 94.94 98 ALA A CA 1
ATOM 790 C C . ALA A 1 98 ? -20.853 0.570 30.152 1.00 94.94 98 ALA A C 1
ATOM 792 O O . ALA A 1 98 ? -21.497 0.740 31.179 1.00 94.94 98 ALA A O 1
ATOM 793 N N . HIS A 1 99 ? -20.147 -0.545 29.939 1.00 93.81 99 HIS A N 1
ATOM 794 C CA . HIS A 1 99 ? -20.125 -1.669 30.878 1.00 93.81 99 HIS A CA 1
ATOM 795 C C . HIS A 1 99 ? -19.594 -1.277 32.265 1.00 93.81 99 HIS A C 1
ATOM 797 O O . HIS A 1 99 ? -20.106 -1.760 33.271 1.00 93.81 99 HIS A O 1
ATOM 803 N N . LEU A 1 100 ? -18.578 -0.412 32.339 1.00 93.25 100 LEU A N 1
ATOM 804 C CA . LEU A 1 100 ? -18.084 0.152 33.599 1.00 93.25 100 LEU A CA 1
ATOM 805 C C . LEU A 1 100 ? -19.133 1.042 34.270 1.00 93.25 100 LEU A C 1
ATOM 807 O O . LEU A 1 100 ? -19.319 0.926 35.477 1.00 93.25 100 LEU A O 1
ATOM 811 N N . GLY A 1 101 ? -19.833 1.876 33.496 1.00 92.50 101 GLY A N 1
ATOM 812 C CA . GLY A 1 101 ? -20.967 2.665 33.979 1.00 92.50 101 GLY A CA 1
ATOM 813 C C . GLY A 1 101 ? -22.053 1.783 34.595 1.00 92.50 101 GLY A C 1
ATOM 814 O O . GLY A 1 101 ? -22.396 1.966 35.760 1.00 92.50 101 GLY A O 1
ATOM 815 N N . ASP A 1 102 ? -22.491 0.756 33.866 1.00 92.31 102 ASP A N 1
ATOM 816 C CA . ASP A 1 102 ? -23.473 -0.225 34.339 1.00 92.31 102 ASP A CA 1
ATOM 817 C C . ASP A 1 102 ? -22.996 -0.955 35.605 1.00 92.31 102 ASP A C 1
ATOM 819 O O . ASP A 1 102 ? -23.785 -1.239 36.508 1.00 92.31 102 ASP A O 1
ATOM 823 N N . LEU A 1 103 ? -21.703 -1.291 35.694 1.00 91.88 103 LEU A N 1
ATOM 824 C CA . LEU A 1 103 ? -21.139 -1.929 36.883 1.00 91.88 103 LEU A CA 1
ATOM 825 C C . LEU A 1 103 ? -21.164 -0.976 38.081 1.00 91.88 103 LEU A C 1
ATOM 827 O O . LEU A 1 103 ? -21.594 -1.376 39.159 1.00 91.88 103 LEU A O 1
ATOM 831 N N . THR A 1 104 ? -20.751 0.279 37.895 1.00 89.12 104 THR A N 1
ATOM 832 C CA . THR A 1 104 ? -20.805 1.322 38.928 1.00 89.12 104 THR A CA 1
ATOM 833 C C . THR A 1 104 ? -22.236 1.562 39.409 1.00 89.12 104 THR A C 1
ATOM 835 O O . THR A 1 104 ? -22.461 1.629 40.617 1.00 89.12 104 THR A O 1
ATOM 838 N N . GLU A 1 105 ? -23.217 1.599 38.506 1.00 91.94 105 GLU A N 1
ATOM 839 C CA . GLU A 1 105 ? -24.631 1.697 38.881 1.00 91.94 105 GLU A CA 1
ATOM 840 C C . GLU A 1 105 ? -25.100 0.493 39.701 1.00 91.94 105 GLU A C 1
ATOM 842 O O . GLU A 1 105 ? -25.868 0.664 40.642 1.00 91.94 105 GLU A O 1
ATOM 847 N N . LYS A 1 106 ? -24.610 -0.718 39.411 1.00 89.56 106 LYS A N 1
ATOM 848 C CA . LYS A 1 106 ? -24.915 -1.919 40.209 1.00 89.56 106 LYS A CA 1
ATOM 849 C C . LYS A 1 106 ? -24.241 -1.918 41.579 1.00 89.56 106 LYS A C 1
ATOM 851 O O . LYS A 1 106 ? -24.798 -2.490 42.515 1.00 89.56 106 LYS A O 1
ATOM 856 N N . PHE A 1 107 ? -23.074 -1.290 41.721 1.00 89.38 107 PHE A N 1
ATOM 857 C CA . PHE A 1 107 ? -22.400 -1.169 43.015 1.00 89.38 107 PHE A CA 1
ATOM 858 C C . PHE A 1 107 ? -23.127 -0.221 43.974 1.00 89.38 107 PHE A C 1
ATOM 860 O O . PHE A 1 107 ? -23.156 -0.514 45.165 1.00 89.38 107 PHE A O 1
ATOM 867 N N . GLY A 1 108 ? -23.799 0.827 43.486 1.00 88.81 108 GLY A N 1
ATOM 868 C CA . GLY A 1 108 ? -24.552 1.759 44.339 1.00 88.81 108 GLY A CA 1
ATOM 869 C C . GLY A 1 108 ? -25.587 1.075 45.256 1.00 88.81 108 GLY A C 1
ATOM 870 O O . GLY A 1 108 ? -25.509 1.214 46.477 1.00 88.81 108 GLY A O 1
ATOM 871 N N . PRO A 1 109 ? -26.520 0.265 44.722 1.00 89.06 109 PRO A N 1
ATOM 872 C CA . PRO A 1 109 ? -27.471 -0.502 45.526 1.00 89.06 109 PRO A CA 1
ATOM 873 C C . PRO A 1 109 ? -26.807 -1.506 46.478 1.00 89.06 109 PRO A C 1
ATOM 875 O O . PRO A 1 109 ? -27.301 -1.741 47.582 1.00 89.06 109 PRO A O 1
ATOM 878 N N . ILE A 1 110 ? -25.677 -2.099 46.077 1.00 90.31 110 ILE A N 1
ATOM 879 C CA . ILE A 1 110 ? -24.925 -3.043 46.915 1.00 90.31 110 ILE A CA 1
ATOM 880 C C . ILE A 1 110 ? -24.291 -2.315 48.105 1.00 90.31 110 ILE A C 1
ATOM 882 O O . ILE A 1 110 ? -24.361 -2.819 49.225 1.00 90.31 110 ILE A O 1
ATOM 886 N N . GLU A 1 111 ? -23.731 -1.123 47.898 1.00 88.06 111 GLU A N 1
ATOM 887 C CA . GLU A 1 111 ? -23.216 -0.271 48.974 1.00 88.06 111 GLU A CA 1
ATOM 888 C C . GLU A 1 111 ? -24.331 0.104 49.954 1.00 88.06 111 GLU A C 1
ATOM 890 O O . GLU A 1 111 ? -24.180 -0.105 51.158 1.00 88.06 111 GLU A O 1
ATOM 895 N N . THR A 1 112 ? -25.501 0.517 49.452 1.00 88.25 112 THR A N 1
ATOM 896 C CA . THR A 1 112 ? -26.647 0.822 50.324 1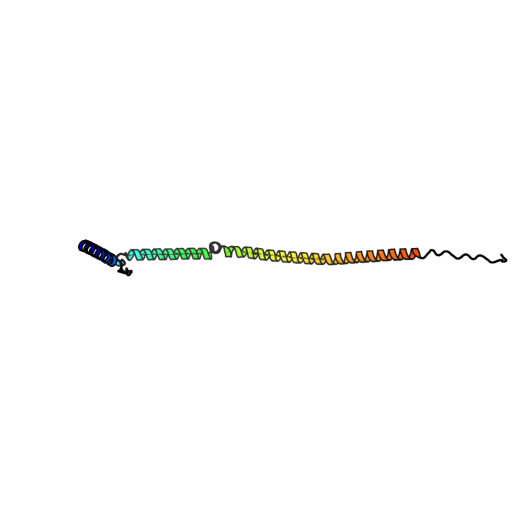.00 88.25 112 THR A CA 1
ATOM 897 C C . THR A 1 112 ? -27.136 -0.400 51.100 1.00 88.25 112 THR A C 1
ATOM 899 O O . THR A 1 112 ? -27.466 -0.291 52.278 1.00 88.25 112 THR A O 1
ATOM 902 N N . PHE A 1 113 ? -27.126 -1.588 50.489 1.00 90.75 113 PHE A N 1
ATOM 903 C CA . PHE A 1 113 ? -27.509 -2.825 51.168 1.00 90.75 113 PHE A CA 1
ATOM 904 C C . PHE A 1 113 ? -26.516 -3.206 52.274 1.00 90.75 113 PHE A C 1
ATOM 906 O O . PHE A 1 113 ? -26.912 -3.658 53.352 1.00 90.75 113 PHE A O 1
ATOM 913 N N . ILE A 1 114 ? -25.218 -3.008 52.034 1.00 91.38 114 ILE A N 1
ATOM 914 C CA . ILE A 1 114 ? -24.173 -3.217 53.041 1.00 91.38 114 ILE A CA 1
ATOM 915 C C . ILE A 1 114 ? -24.345 -2.229 54.200 1.00 91.38 114 ILE A C 1
ATOM 917 O O . ILE A 1 114 ? -24.249 -2.638 55.362 1.00 91.38 114 ILE A O 1
ATOM 921 N N . ASP A 1 115 ? -24.650 -0.965 53.911 1.00 91.56 115 ASP A N 1
ATOM 922 C CA . ASP A 1 115 ? -24.907 0.052 54.930 1.00 91.56 115 ASP A CA 1
ATOM 923 C C . ASP A 1 115 ? -26.160 -0.261 55.754 1.00 91.56 115 ASP A C 1
ATOM 925 O O . ASP A 1 115 ? -26.118 -0.199 56.986 1.00 91.56 115 ASP A O 1
ATOM 929 N N . GLU A 1 116 ? -27.247 -0.700 55.116 1.00 89.50 116 GLU A N 1
ATOM 930 C CA . GLU A 1 116 ? -28.455 -1.155 55.806 1.00 89.50 116 GLU A CA 1
ATOM 931 C C . GLU A 1 116 ? -28.185 -2.377 56.690 1.00 89.50 116 GLU A C 1
ATOM 933 O O . GLU A 1 116 ? -28.597 -2.402 57.852 1.00 89.50 116 GLU A O 1
ATOM 938 N N . LEU A 1 117 ? -27.450 -3.381 56.200 1.00 91.19 117 LEU A N 1
ATOM 939 C CA . LEU A 1 117 ? -27.057 -4.543 57.002 1.00 91.19 117 LEU A CA 1
ATOM 940 C C . LEU A 1 117 ? -26.192 -4.144 58.199 1.00 91.19 117 LEU A C 1
ATOM 942 O O . LEU A 1 117 ? -26.376 -4.669 59.303 1.00 91.19 117 LEU A O 1
ATOM 946 N N . LYS A 1 118 ? -25.261 -3.207 58.008 1.00 89.50 118 LYS A N 1
ATOM 947 C CA . LYS A 1 118 ? -24.399 -2.691 59.074 1.00 89.50 118 LYS A CA 1
ATOM 948 C C . LYS A 1 118 ? -25.210 -1.916 60.110 1.00 89.50 118 LYS A C 1
ATOM 950 O O . LYS A 1 118 ? -25.034 -2.153 61.307 1.00 89.50 118 LYS A O 1
ATOM 955 N N . ALA A 1 119 ? -26.145 -1.073 59.678 1.00 89.00 119 ALA A N 1
ATOM 956 C CA . ALA A 1 119 ? -27.072 -0.357 60.550 1.00 89.00 119 ALA A CA 1
ATOM 957 C C . ALA A 1 119 ? -27.990 -1.322 61.318 1.00 89.00 119 ALA A C 1
ATOM 959 O O . ALA A 1 119 ? -28.188 -1.171 62.527 1.00 89.00 119 ALA A O 1
ATOM 960 N N . LYS A 1 120 ? -28.491 -2.372 60.656 1.00 86.19 120 LYS A N 1
ATOM 961 C CA . LYS A 1 120 ? -29.323 -3.417 61.269 1.00 86.19 120 LYS A CA 1
ATOM 962 C C . LYS A 1 120 ? -28.542 -4.249 62.290 1.00 86.19 120 LYS A C 1
ATOM 964 O O . LYS A 1 120 ? -29.059 -4.593 63.349 1.00 86.19 120 LYS A O 1
ATOM 969 N N . ARG A 1 121 ? -27.263 -4.527 62.021 1.00 87.19 121 ARG A N 1
ATOM 970 C CA . ARG A 1 121 ? -26.356 -5.184 62.974 1.00 87.19 121 ARG A CA 1
ATOM 971 C C . ARG A 1 121 ? -26.029 -4.284 64.167 1.00 87.19 121 ARG A C 1
ATOM 973 O O . ARG A 1 121 ? -26.012 -4.771 65.293 1.00 87.19 121 ARG A O 1
ATOM 980 N N . ALA A 1 122 ? -25.807 -2.989 63.946 1.00 84.25 122 ALA A N 1
ATOM 981 C CA . ALA A 1 122 ? -25.556 -2.021 65.014 1.00 84.25 122 ALA A CA 1
ATOM 982 C C . ALA A 1 122 ? -26.786 -1.833 65.919 1.00 84.25 122 ALA A C 1
ATOM 984 O O . ALA A 1 122 ? -26.663 -1.838 67.142 1.00 84.25 122 ALA A O 1
ATOM 985 N N . THR A 1 123 ? -27.983 -1.750 65.336 1.00 83.12 123 THR A N 1
ATOM 986 C CA . THR A 1 123 ? -29.246 -1.689 66.091 1.00 83.12 123 THR A CA 1
ATOM 987 C C . THR A 1 123 ? -29.541 -2.993 66.830 1.00 83.12 123 THR A C 1
ATOM 989 O O . THR A 1 123 ? -29.940 -2.940 67.989 1.00 83.12 123 THR A O 1
ATOM 992 N N . ALA A 1 124 ? -29.268 -4.162 66.240 1.00 77.75 124 ALA A N 1
ATOM 993 C CA . ALA A 1 124 ? -29.369 -5.446 66.939 1.00 77.75 124 ALA A CA 1
ATOM 994 C C . ALA A 1 124 ? -28.376 -5.560 68.112 1.00 77.75 124 ALA A C 1
ATOM 996 O O . ALA A 1 124 ? -28.736 -6.052 69.181 1.00 77.75 124 ALA A O 1
ATOM 997 N N . ALA A 1 125 ? -27.148 -5.056 67.952 1.00 76.25 125 ALA A N 1
ATOM 998 C CA . ALA A 1 125 ? -26.164 -4.990 69.031 1.00 76.25 125 ALA A CA 1
ATOM 999 C C . ALA A 1 125 ? -26.600 -4.029 70.156 1.00 76.25 125 ALA A C 1
ATOM 1001 O O . ALA A 1 125 ? -26.475 -4.366 71.332 1.00 76.25 125 ALA A O 1
ATOM 1002 N N . ALA A 1 126 ? -27.183 -2.874 69.820 1.00 73.00 126 ALA A N 1
ATOM 1003 C CA . ALA A 1 126 ? -27.741 -1.933 70.794 1.00 73.00 126 ALA A CA 1
ATOM 1004 C C . ALA A 1 126 ? -28.996 -2.487 71.507 1.00 73.00 126 ALA A C 1
ATOM 1006 O O . ALA A 1 126 ? -29.172 -2.298 72.713 1.00 73.00 126 ALA A O 1
ATOM 1007 N N . ALA A 1 127 ? -29.847 -3.235 70.798 1.00 67.31 127 ALA A N 1
ATOM 1008 C CA . ALA A 1 127 ? -30.994 -3.928 71.381 1.00 67.31 127 ALA A CA 1
ATOM 1009 C C . ALA A 1 127 ? -30.544 -5.050 72.337 1.00 67.31 127 ALA A C 1
ATOM 1011 O O . ALA A 1 127 ? -31.046 -5.135 73.454 1.00 67.31 127 ALA A O 1
ATOM 1012 N N . GLY A 1 128 ? -29.530 -5.838 71.967 1.00 59.84 128 GLY A N 1
ATOM 1013 C CA . GLY A 1 128 ? -28.910 -6.827 72.857 1.00 59.84 128 GLY A CA 1
ATOM 1014 C C . GLY A 1 128 ? -28.265 -6.199 74.100 1.00 59.84 128 GLY A C 1
ATOM 1015 O O . GLY A 1 128 ? -28.425 -6.716 75.205 1.00 59.84 128 GLY A O 1
ATOM 1016 N N . ALA A 1 129 ? -27.614 -5.040 73.952 1.00 58.88 129 ALA A N 1
ATOM 1017 C CA . ALA A 1 129 ? -27.043 -4.288 75.070 1.00 58.88 129 ALA A CA 1
ATOM 1018 C C . ALA A 1 129 ? -28.114 -3.702 76.013 1.00 58.88 129 ALA A C 1
ATOM 1020 O O . ALA A 1 129 ? -27.932 -3.717 77.229 1.00 58.88 129 ALA A O 1
ATOM 1021 N N . SER A 1 130 ? -29.257 -3.240 75.493 1.00 55.09 130 SER A N 1
ATOM 1022 C CA . SER A 1 130 ? -30.364 -2.734 76.326 1.00 55.09 130 SER A CA 1
ATOM 1023 C C . SER A 1 130 ? -31.147 -3.845 77.044 1.00 55.09 130 SER A C 1
ATOM 1025 O O . SER A 1 130 ? -31.604 -3.636 78.170 1.00 55.09 130 SER A O 1
ATOM 1027 N N . VAL A 1 131 ? -31.240 -5.048 76.463 1.00 54.31 131 VAL A N 1
ATOM 1028 C CA . VAL A 1 131 ? -31.774 -6.243 77.147 1.00 54.31 131 VAL A CA 1
ATOM 1029 C C . VAL A 1 131 ? -30.805 -6.729 78.236 1.00 54.31 131 VAL A C 1
ATOM 1031 O O . VAL A 1 131 ? -31.246 -7.037 79.343 1.00 54.31 131 VAL A O 1
ATOM 1034 N N . GLY A 1 132 ? -29.491 -6.694 77.984 1.00 51.84 132 GLY A N 1
ATOM 1035 C CA . GLY A 1 132 ? -28.464 -6.972 78.998 1.00 51.84 132 GLY A CA 1
ATOM 1036 C C . GLY A 1 132 ? -28.452 -5.961 80.154 1.00 51.84 132 GLY A C 1
ATOM 1037 O O . GLY A 1 132 ? -28.314 -6.350 81.312 1.00 51.84 132 GLY A O 1
ATOM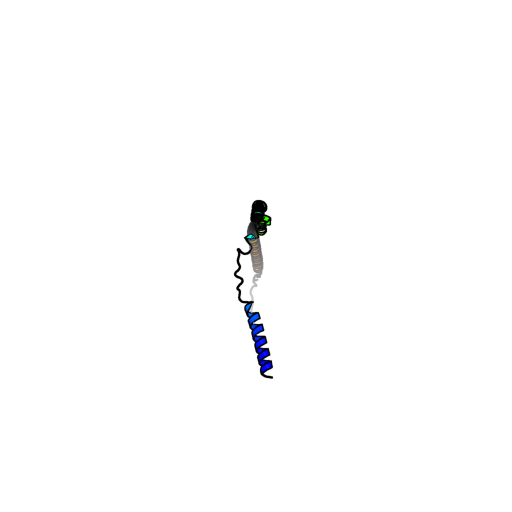 1038 N N . ALA A 1 133 ? -28.690 -4.676 79.874 1.00 51.09 133 ALA A N 1
ATOM 1039 C CA . ALA A 1 133 ? -28.785 -3.635 80.900 1.00 51.09 133 ALA A CA 1
ATOM 1040 C C . ALA A 1 133 ? -30.080 -3.720 81.736 1.00 51.09 133 ALA A C 1
ATOM 1042 O O . ALA A 1 133 ? -30.059 -3.416 82.928 1.00 51.09 133 ALA A O 1
ATOM 1043 N N . ARG A 1 134 ? -31.204 -4.178 81.158 1.00 42.12 134 ARG A N 1
ATOM 1044 C CA . ARG A 1 134 ? -32.460 -4.408 81.904 1.00 42.12 134 ARG A CA 1
ATOM 1045 C C . ARG A 1 134 ? -32.435 -5.667 82.775 1.00 42.12 134 ARG A C 1
ATOM 1047 O O . ARG A 1 134 ? -33.101 -5.683 83.806 1.00 42.12 134 ARG A O 1
ATOM 1054 N N . ALA A 1 135 ? -31.651 -6.685 82.419 1.00 46.41 135 ALA A N 1
ATOM 1055 C CA . ALA A 1 135 ? -31.478 -7.882 83.247 1.00 46.41 135 ALA A CA 1
ATOM 1056 C C . ALA A 1 135 ? -30.607 -7.641 84.501 1.00 46.41 135 ALA A C 1
ATOM 1058 O O . ALA A 1 135 ? -30.696 -8.401 85.462 1.00 46.41 135 ALA A O 1
ATOM 1059 N N . GLY A 1 136 ? -29.807 -6.567 84.532 1.00 46.28 136 GLY A N 1
ATOM 1060 C CA . GLY A 1 136 ? -28.943 -6.214 85.668 1.00 46.28 136 GLY A CA 1
ATOM 1061 C C . GLY A 1 136 ? -29.603 -5.406 86.795 1.00 46.28 136 GLY A C 1
ATOM 1062 O O . GLY A 1 136 ? -28.960 -5.167 87.812 1.00 46.28 136 GLY A O 1
ATOM 1063 N N . ALA A 1 137 ? -30.863 -4.976 86.654 1.00 43.84 137 ALA A N 1
ATOM 1064 C CA . ALA A 1 137 ? -31.509 -4.058 87.606 1.00 43.84 137 ALA A CA 1
ATOM 1065 C C . ALA A 1 137 ? -32.548 -4.711 88.547 1.00 43.84 137 ALA A C 1
ATOM 1067 O O . ALA A 1 137 ? -33.191 -4.008 89.324 1.00 43.84 137 ALA A O 1
ATOM 1068 N N . ALA A 1 138 ? -32.725 -6.037 88.505 1.00 44.03 138 ALA A N 1
ATOM 1069 C CA . ALA A 1 138 ? -33.800 -6.741 89.220 1.00 44.03 138 ALA A CA 1
ATOM 1070 C C . ALA A 1 138 ? -33.325 -7.647 90.377 1.00 44.03 138 ALA A C 1
ATOM 1072 O O . ALA A 1 138 ? -33.948 -8.668 90.657 1.00 44.03 138 ALA A O 1
ATOM 1073 N N . ALA A 1 139 ? -32.240 -7.291 91.073 1.00 47.56 139 ALA A N 1
ATOM 1074 C CA . ALA A 1 139 ? -31.780 -8.028 92.255 1.00 47.56 139 ALA A CA 1
ATOM 1075 C C . ALA A 1 139 ? -31.351 -7.086 93.395 1.00 47.56 139 ALA A C 1
ATOM 1077 O O . ALA A 1 139 ? -30.174 -6.966 93.719 1.00 47.56 139 ALA A O 1
ATOM 1078 N N . ALA A 1 140 ? -32.323 -6.422 94.025 1.00 53.25 140 ALA A N 1
ATOM 1079 C CA . ALA A 1 140 ? -32.153 -5.830 95.353 1.00 53.25 140 ALA A CA 1
ATOM 1080 C C . ALA A 1 140 ? -33.062 -6.587 96.345 1.00 53.25 140 ALA A C 1
ATOM 1082 O O . ALA A 1 140 ? -34.273 -6.642 96.114 1.00 53.25 140 ALA A O 1
ATOM 1083 N N . PRO A 1 141 ? -32.534 -7.203 97.421 1.00 52.66 141 PRO A N 1
ATOM 1084 C CA . PRO A 1 141 ? -33.348 -8.001 98.334 1.00 52.66 141 PRO A CA 1
ATOM 1085 C C . PRO A 1 141 ? -34.123 -7.110 99.324 1.00 52.66 141 PRO A C 1
ATOM 1087 O O . PRO A 1 141 ? -33.632 -6.045 99.717 1.00 52.66 141 PRO A O 1
ATOM 1090 N N . PRO A 1 142 ? -35.326 -7.521 99.772 1.00 47.00 142 PRO A N 1
ATOM 1091 C CA . PRO A 1 142 ? -36.145 -6.703 100.651 1.00 47.00 142 PRO A CA 1
ATOM 1092 C C . PRO A 1 142 ? -35.673 -6.767 102.111 1.00 47.00 142 PRO A C 1
ATOM 1094 O O . PRO A 1 142 ? -35.378 -7.817 102.681 1.00 47.00 142 PRO A O 1
ATOM 1097 N N . ARG A 1 143 ? -35.653 -5.582 102.721 1.00 51.88 143 ARG A N 1
ATOM 1098 C CA . ARG A 1 143 ? -35.358 -5.283 104.126 1.00 51.88 143 ARG A CA 1
ATOM 1099 C C . ARG A 1 143 ? -36.423 -5.906 105.047 1.00 51.88 143 ARG A C 1
ATOM 1101 O O . ARG A 1 143 ? -37.549 -5.419 105.115 1.00 51.88 143 ARG A O 1
ATOM 1108 N N . GLY A 1 144 ? -36.063 -6.957 105.782 1.00 43.69 144 GLY A N 1
ATOM 1109 C CA . GLY A 1 144 ? -36.902 -7.558 106.825 1.00 43.69 144 GLY A CA 1
ATOM 1110 C C . GLY A 1 144 ? -36.852 -6.772 108.142 1.00 43.69 144 GLY A C 1
ATOM 1111 O O . GLY A 1 144 ? -35.781 -6.564 108.710 1.00 43.69 144 GLY A O 1
ATOM 1112 N N . ARG A 1 145 ? -38.019 -6.343 108.641 1.00 50.78 145 ARG A N 1
ATOM 1113 C CA . ARG A 1 145 ? -38.218 -5.793 109.995 1.00 50.78 145 ARG A CA 1
ATOM 1114 C C . ARG A 1 145 ? -38.087 -6.907 111.044 1.00 50.78 145 ARG A C 1
ATOM 1116 O O . ARG A 1 145 ? -38.738 -7.939 110.915 1.00 50.78 145 ARG A O 1
ATOM 1123 N N . ARG A 1 146 ? -37.341 -6.665 112.127 1.00 52.19 146 ARG A N 1
ATOM 1124 C CA . ARG A 1 146 ? -37.403 -7.445 113.379 1.00 52.19 146 ARG A CA 1
ATOM 1125 C C . ARG A 1 146 ? -37.698 -6.511 114.565 1.00 52.19 146 ARG A C 1
ATOM 1127 O O . ARG A 1 146 ? -37.158 -5.404 114.578 1.00 52.19 146 ARG A O 1
ATOM 1134 N N . PRO A 1 147 ? -38.563 -6.909 115.517 1.00 51.44 147 PRO A N 1
ATOM 1135 C CA . PRO A 1 147 ? -38.990 -6.057 116.620 1.00 51.44 147 PRO A CA 1
ATOM 1136 C C . PRO A 1 147 ? -38.001 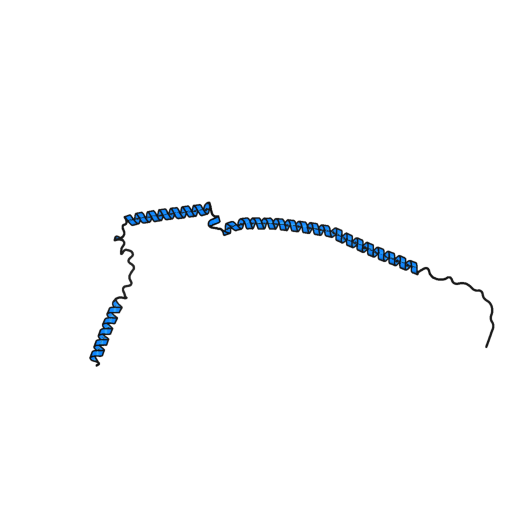-6.046 117.797 1.00 51.44 147 PRO A C 1
ATOM 1138 O O . PRO A 1 147 ? -37.130 -6.901 117.933 1.00 51.44 147 PRO A O 1
ATOM 1141 N N . VAL A 1 148 ? -38.177 -5.010 118.616 1.00 51.31 148 VAL A N 1
ATOM 1142 C CA . VAL A 1 148 ? -37.388 -4.550 119.769 1.00 51.31 148 VAL A CA 1
ATOM 1143 C C . VAL A 1 148 ? -37.526 -5.475 120.988 1.00 51.31 148 VAL A C 1
ATOM 1145 O O . VAL A 1 148 ? -38.562 -6.127 121.118 1.00 51.31 148 VAL A O 1
ATOM 1148 N N . ARG A 1 149 ? -36.537 -5.375 121.911 1.00 39.94 149 ARG A N 1
ATOM 1149 C CA . ARG A 1 149 ? -36.606 -5.474 123.403 1.00 39.94 149 ARG A CA 1
ATOM 1150 C C . ARG A 1 149 ? -35.648 -6.562 123.946 1.00 39.94 149 ARG A C 1
ATOM 1152 O O . ARG A 1 149 ? -35.712 -7.681 123.471 1.00 39.94 149 ARG A O 1
ATOM 1159 N N . ASN A 1 150 ? -34.726 -6.375 124.903 1.00 37.59 150 ASN A N 1
ATOM 1160 C CA . ASN A 1 150 ? -34.393 -5.317 125.869 1.00 37.59 150 ASN A CA 1
ATOM 1161 C C . ASN A 1 150 ? -32.907 -5.450 126.325 1.00 37.59 150 ASN A C 1
ATOM 1163 O O . ASN A 1 150 ? -32.364 -6.549 126.334 1.00 37.59 150 ASN A O 1
ATOM 1167 N N . LYS A 1 151 ? -32.301 -4.326 126.745 1.00 43.59 151 LYS A N 1
ATOM 1168 C CA . LYS A 1 151 ? -31.050 -4.131 127.549 1.00 43.59 151 LYS A CA 1
ATOM 1169 C C . LYS A 1 151 ? -31.275 -4.710 128.988 1.00 43.59 151 LYS A C 1
ATOM 1171 O O . LYS A 1 151 ? -32.459 -4.837 129.311 1.00 43.59 151 LYS A O 1
ATOM 1176 N N . PRO A 1 152 ? -30.290 -4.955 129.904 1.00 53.56 152 PRO A N 1
ATOM 1177 C CA . PRO A 1 152 ? -29.038 -4.202 130.104 1.00 53.56 152 PRO A CA 1
ATOM 1178 C C . PRO A 1 152 ? -27.844 -5.055 130.691 1.00 53.56 152 PRO A C 1
ATOM 1180 O O . PRO A 1 152 ? -27.775 -6.218 130.319 1.00 53.56 152 PRO A O 1
ATOM 1183 N N . PRO A 1 153 ? -26.844 -4.529 131.454 1.00 55.88 153 PRO A N 1
ATOM 1184 C CA . PRO A 1 153 ? -25.416 -4.471 131.062 1.00 55.88 153 PRO A CA 1
ATOM 1185 C C . PRO A 1 153 ? -24.477 -5.022 132.193 1.00 55.88 153 PRO A C 1
ATOM 1187 O O . PRO A 1 153 ? -24.921 -5.892 132.932 1.00 55.88 153 PRO A O 1
ATOM 1190 N N . PRO A 1 154 ? -23.293 -4.441 132.493 1.00 57.72 154 PRO A N 1
ATOM 1191 C CA . PRO A 1 154 ? -22.007 -4.471 131.779 1.00 57.72 154 PRO A CA 1
ATOM 1192 C C . PRO A 1 154 ? -20.857 -5.080 132.625 1.00 57.72 154 PRO A C 1
ATOM 1194 O O . PRO A 1 154 ? -20.945 -5.132 133.850 1.00 57.72 154 PRO A O 1
ATOM 1197 N N . SER A 1 155 ? -19.731 -5.415 131.988 1.00 41.62 155 SER A N 1
ATOM 1198 C CA . SER A 1 155 ? -18.352 -5.022 132.363 1.00 41.62 155 SER A CA 1
ATOM 1199 C C . SER A 1 155 ? -17.406 -5.445 131.247 1.00 41.62 155 SER A C 1
ATOM 1201 O O . SER A 1 155 ? -17.569 -6.587 130.764 1.00 41.62 155 SER A O 1
#

Secondary structure (DSSP, 8-state):
-HHHHHHHHHHHHHHHHHHHTTS-------TTTTGGGS-HHHHHHHHHHHHHHHHHHHHHHHHHHHH-HHHH-HHHHHHHHHHHHHHHHHHHHHHHHHHHHHHHHHHHHHHHHHHHHHHHHHHHHHHHHHHHHHHTS------------------

Sequence (155 aa):
MEFRMSLLLLSLAVVMASGQKRHQAKAEWNYRDGSDKVSMRGVANLTQVLDDWRFDILSQMKGQLQNDHQTLLPDYSRIQPLSEALNDLYKEFNALKAHLGDLTEKFGPIETFIDELKAKRATAAAAGASVGARAGAAAAPPRGRRPVRNKPPPS

pLDDT: mean 75.64, std 16.67, range [37.59, 97.19]

Foldseek 3Di:
DVVVVVVVVVVVVVVVVVVVVVPPDPPPPDPCVCVVVDDVVVVVVVVVVVVVVVCVVVVVVVCCVVPPVCVVCVVVVPVVVVVVVVVVVVVVVVVVVVVVVVVVVVVVVVVVVVVVVVVVVVVVVVVVVVVVVVVPPPDDDDDDDDDDDDDDYDD